Protein AF-A0A836BGG0-F1 (afdb_monomer_lite)

Radius of gyration: 16.16 Å; chains: 1; bounding box: 40×24×44 Å

Structure (mmCIF, N/CA/C/O backbone):
data_AF-A0A836BGG0-F1
#
_entry.id   AF-A0A836BGG0-F1
#
loop_
_atom_site.group_PDB
_atom_site.id
_atom_site.type_symbol
_atom_site.label_atom_id
_atom_site.label_alt_id
_atom_site.label_comp_id
_atom_site.label_asym_id
_atom_site.label_entity_id
_atom_site.label_seq_id
_atom_site.pdbx_PDB_ins_code
_atom_site.Cartn_x
_atom_site.Cartn_y
_atom_site.Cartn_z
_atom_site.occupancy
_atom_site.B_iso_or_equiv
_atom_site.auth_seq_id
_atom_site.auth_comp_id
_atom_site.auth_asym_id
_atom_site.auth_atom_id
_atom_site.pdbx_PDB_model_num
ATOM 1 N N . MET A 1 1 ? 25.028 -1.391 -15.980 1.00 73.25 1 MET A N 1
ATOM 2 C CA . MET A 1 1 ? 23.722 -1.865 -15.480 1.00 73.25 1 MET A CA 1
ATOM 3 C C . MET A 1 1 ? 22.884 -2.137 -16.708 1.00 73.25 1 MET A C 1
ATOM 5 O O . MET A 1 1 ? 22.652 -1.200 -17.464 1.00 73.25 1 MET A O 1
ATOM 9 N N . ASP A 1 2 ? 22.519 -3.397 -16.926 1.00 92.38 2 ASP A N 1
ATOM 10 C CA . ASP A 1 2 ? 21.890 -3.845 -18.179 1.00 92.38 2 ASP A CA 1
ATOM 11 C C . ASP A 1 2 ? 20.360 -3.795 -18.102 1.00 92.38 2 ASP A C 1
ATOM 13 O O . ASP A 1 2 ? 19.682 -3.551 -19.096 1.00 92.38 2 ASP A O 1
ATOM 17 N N . PHE A 1 3 ? 19.815 -3.945 -16.894 1.00 96.75 3 PHE A N 1
ATOM 18 C CA . PHE A 1 3 ? 18.399 -3.777 -16.598 1.00 96.75 3 PHE A CA 1
ATOM 19 C C . PHE A 1 3 ? 18.188 -3.314 -15.151 1.00 96.75 3 PHE A C 1
ATOM 21 O O . PHE A 1 3 ? 19.074 -3.437 -14.301 1.00 96.75 3 PHE A O 1
ATOM 28 N N . ALA A 1 4 ? 16.988 -2.814 -14.867 1.00 97.25 4 ALA A N 1
ATOM 29 C CA . ALA A 1 4 ? 16.504 -2.479 -13.535 1.00 97.25 4 ALA A CA 1
ATOM 30 C C . ALA A 1 4 ? 15.174 -3.191 -13.254 1.00 97.25 4 ALA A C 1
ATOM 32 O O . ALA A 1 4 ? 14.375 -3.421 -14.162 1.00 97.25 4 ALA A O 1
ATOM 33 N N . VAL A 1 5 ? 14.931 -3.536 -11.986 1.00 97.69 5 VAL A N 1
ATOM 34 C CA . VAL A 1 5 ? 13.684 -4.170 -11.539 1.00 97.69 5 VAL A CA 1
ATOM 35 C C . VAL A 1 5 ? 12.919 -3.200 -10.653 1.00 97.69 5 VAL A C 1
ATOM 37 O O . VAL A 1 5 ? 13.423 -2.742 -9.630 1.00 97.69 5 VAL A O 1
ATOM 40 N N . HIS A 1 6 ? 11.676 -2.925 -11.029 1.00 97.38 6 HIS A N 1
ATOM 41 C CA . HIS A 1 6 ? 10.782 -2.028 -10.309 1.00 97.38 6 HIS A CA 1
ATOM 42 C C . HIS A 1 6 ? 9.518 -2.765 -9.877 1.00 97.38 6 HIS A C 1
ATOM 44 O O . HIS A 1 6 ? 9.067 -3.712 -10.523 1.00 97.38 6 HIS A O 1
ATOM 50 N N . SER A 1 7 ? 8.875 -2.281 -8.816 1.00 97.19 7 SER A N 1
ATOM 51 C CA . SER A 1 7 ? 7.437 -2.509 -8.681 1.00 97.19 7 SER A CA 1
ATOM 52 C C . SER A 1 7 ? 6.735 -1.724 -9.785 1.00 97.19 7 SER A C 1
ATOM 54 O O . SER A 1 7 ? 6.953 -0.524 -9.909 1.00 97.19 7 SER A O 1
ATOM 56 N N . MET A 1 8 ? 5.880 -2.375 -10.577 1.00 98.00 8 MET A N 1
ATOM 57 C CA . MET A 1 8 ? 5.274 -1.747 -11.763 1.00 98.00 8 MET A CA 1
ATOM 58 C C . MET A 1 8 ? 4.497 -0.466 -11.426 1.00 98.00 8 MET A C 1
ATOM 60 O O . MET A 1 8 ? 4.514 0.491 -12.185 1.00 98.00 8 MET A O 1
ATOM 64 N N . LYS A 1 9 ? 3.848 -0.420 -10.258 1.00 95.56 9 LYS A N 1
ATOM 65 C CA . LYS A 1 9 ? 3.121 0.769 -9.779 1.00 95.56 9 LYS A CA 1
ATOM 66 C C . LYS A 1 9 ? 4.000 2.018 -9.582 1.00 95.56 9 LYS A C 1
ATOM 68 O O . LYS A 1 9 ? 3.454 3.106 -9.458 1.00 95.56 9 LYS A O 1
ATOM 73 N N . ASP A 1 10 ? 5.316 1.836 -9.482 1.00 95.31 10 ASP A N 1
ATOM 74 C CA . ASP A 1 10 ? 6.296 2.898 -9.251 1.00 95.31 10 ASP A CA 1
ATOM 75 C C . ASP A 1 10 ? 7.039 3.263 -10.555 1.00 95.31 10 ASP A C 1
ATOM 77 O O . ASP A 1 10 ? 7.892 4.148 -10.557 1.00 95.31 10 ASP A O 1
ATOM 81 N N . VAL A 1 11 ? 6.719 2.592 -11.669 1.00 96.06 11 VAL A N 1
ATOM 82 C CA . VAL A 1 11 ? 7.236 2.922 -13.002 1.00 96.06 11 VAL A CA 1
ATOM 83 C C . VAL A 1 11 ? 6.432 4.097 -13.568 1.00 96.06 11 VAL A C 1
ATOM 85 O O . VAL A 1 11 ? 5.199 4.067 -13.521 1.00 96.06 11 VAL A O 1
ATOM 88 N N . PRO A 1 12 ? 7.089 5.140 -14.105 1.00 94.75 12 PRO A N 1
ATOM 89 C CA . PRO A 1 12 ? 6.389 6.258 -14.724 1.00 94.75 12 PRO A CA 1
ATOM 90 C C . PRO A 1 12 ? 5.609 5.799 -15.961 1.00 94.75 12 PRO A C 1
ATOM 92 O O . PRO A 1 12 ? 6.023 4.890 -16.676 1.00 94.75 12 PRO A O 1
ATOM 95 N N . SER A 1 13 ? 4.498 6.474 -16.260 1.00 93.56 13 SER A N 1
ATOM 96 C CA . SER A 1 13 ? 3.675 6.170 -17.441 1.00 93.56 13 SER A CA 1
ATOM 97 C C . SER A 1 13 ? 4.405 6.383 -18.771 1.00 93.56 13 SER A C 1
ATOM 99 O O . SER A 1 13 ? 4.002 5.819 -19.785 1.00 93.56 13 SER A O 1
ATOM 101 N N . ARG A 1 14 ? 5.471 7.192 -18.770 1.00 95.56 14 ARG A N 1
ATOM 102 C CA . ARG A 1 14 ? 6.354 7.419 -19.913 1.00 95.56 14 ARG A CA 1
ATOM 103 C C . ARG A 1 14 ? 7.783 7.076 -19.516 1.00 95.56 14 ARG A C 1
ATOM 105 O O . ARG A 1 14 ? 8.325 7.672 -18.586 1.00 95.56 14 ARG A O 1
ATOM 112 N N . LEU A 1 15 ? 8.373 6.124 -20.227 1.00 95.75 15 LEU A N 1
ATOM 113 C CA . LEU A 1 15 ? 9.797 5.825 -20.127 1.00 95.75 15 LEU A CA 1
ATOM 114 C C . LEU A 1 15 ? 10.596 6.806 -20.994 1.00 95.75 15 LEU A C 1
ATOM 116 O O . LEU A 1 15 ? 10.055 7.410 -21.923 1.00 95.75 15 LEU A O 1
ATOM 120 N N . ALA A 1 16 ? 11.879 6.973 -20.669 1.00 96.25 16 ALA A N 1
ATOM 121 C CA . ALA A 1 16 ? 12.807 7.667 -21.555 1.00 96.25 16 ALA A CA 1
ATOM 122 C C . ALA A 1 16 ? 12.884 6.932 -22.902 1.00 96.25 16 ALA A C 1
ATOM 124 O O . ALA A 1 16 ? 12.724 5.715 -22.946 1.00 96.25 16 ALA A O 1
ATOM 125 N N . GLU A 1 17 ? 13.140 7.658 -23.989 1.00 96.12 17 GLU A N 1
ATOM 126 C CA . GLU A 1 17 ? 13.084 7.106 -25.353 1.00 96.12 17 GLU A CA 1
ATOM 127 C C . GLU A 1 17 ? 14.052 5.936 -25.581 1.00 96.12 17 GLU A C 1
ATOM 129 O O . GLU A 1 17 ? 13.789 5.064 -26.400 1.00 96.12 17 GLU A O 1
ATOM 134 N N . ASN A 1 18 ? 15.148 5.889 -24.824 1.00 95.88 18 ASN A N 1
ATOM 135 C CA . ASN A 1 18 ? 16.161 4.840 -24.884 1.00 95.88 18 ASN A CA 1
ATOM 136 C C . ASN A 1 18 ? 15.920 3.686 -23.890 1.00 95.88 18 ASN A C 1
ATOM 138 O O . ASN A 1 18 ? 16.860 2.950 -23.590 1.00 95.88 18 ASN A O 1
ATOM 142 N N . LEU A 1 19 ? 14.725 3.588 -23.300 1.00 97.25 19 LEU A N 1
ATOM 143 C CA . LEU A 1 19 ? 14.357 2.545 -22.347 1.00 97.25 19 LEU A CA 1
ATOM 144 C C . LEU A 1 19 ? 13.058 1.858 -22.761 1.00 97.25 19 LEU A C 1
ATOM 146 O O . LEU A 1 19 ? 12.085 2.503 -23.148 1.00 97.25 19 LEU A O 1
ATOM 150 N N . ILE A 1 20 ? 13.013 0.544 -22.568 1.00 96.94 20 ILE A N 1
ATOM 151 C CA . ILE A 1 20 ? 11.832 -0.277 -22.819 1.00 96.94 20 ILE A CA 1
ATOM 152 C C . ILE A 1 20 ? 11.389 -1.008 -21.555 1.00 96.94 20 ILE A C 1
ATOM 154 O O . ILE A 1 20 ? 12.195 -1.372 -20.696 1.00 96.94 20 ILE A O 1
ATOM 158 N N . LEU A 1 21 ? 10.088 -1.284 -21.469 1.00 97.31 21 LEU A N 1
ATOM 159 C CA . LEU A 1 21 ? 9.561 -2.281 -20.545 1.00 97.31 21 LEU A CA 1
ATOM 160 C C . LEU A 1 21 ? 9.823 -3.669 -21.141 1.00 97.31 21 LEU A C 1
ATOM 162 O O . LEU A 1 21 ? 8.988 -4.218 -21.855 1.00 97.31 21 LEU A O 1
ATOM 166 N N . ALA A 1 22 ? 11.008 -4.210 -20.875 1.00 97.94 22 ALA A N 1
ATOM 167 C CA . ALA A 1 22 ? 11.489 -5.447 -21.480 1.00 97.94 22 ALA A CA 1
ATOM 168 C C . ALA A 1 22 ? 10.695 -6.682 -21.030 1.00 97.94 22 ALA A C 1
ATOM 170 O O . ALA A 1 22 ? 10.515 -7.621 -21.801 1.00 97.94 22 ALA A O 1
ATOM 171 N N . CYS A 1 23 ? 10.226 -6.709 -19.779 1.00 97.94 23 CYS A N 1
ATOM 172 C CA . CYS A 1 23 ? 9.464 -7.843 -19.263 1.00 97.94 23 CYS A CA 1
ATOM 173 C C . CYS A 1 23 ? 8.534 -7.455 -18.108 1.00 97.94 23 CYS A C 1
ATOM 175 O O . CYS A 1 23 ? 8.884 -6.667 -17.223 1.00 97.94 23 CYS A O 1
ATOM 177 N N . VAL A 1 24 ? 7.353 -8.078 -18.102 1.00 98.38 24 VAL A N 1
ATOM 178 C CA . VAL A 1 24 ? 6.415 -8.099 -16.976 1.00 98.38 24 VAL A CA 1
ATOM 179 C C . VAL A 1 24 ? 6.226 -9.560 -16.563 1.00 98.38 24 VAL A C 1
ATOM 181 O O . VAL A 1 24 ? 5.503 -10.290 -17.243 1.00 98.38 24 VAL A O 1
ATOM 184 N N . PRO A 1 25 ? 6.877 -10.029 -15.484 1.00 97.50 25 PRO A N 1
ATOM 185 C CA . PRO A 1 25 ? 6.727 -11.407 -15.035 1.00 97.50 25 PRO A CA 1
ATOM 186 C C . PRO A 1 25 ? 5.318 -11.664 -14.484 1.00 97.50 25 PRO A C 1
ATOM 188 O O . PRO A 1 25 ? 4.517 -10.740 -14.303 1.00 97.50 25 PRO A O 1
ATOM 191 N N . LYS A 1 26 ? 5.024 -12.936 -14.172 1.00 97.94 26 LYS A N 1
ATOM 192 C CA . LYS A 1 26 ? 3.741 -13.346 -13.582 1.00 97.94 26 LYS A CA 1
ATOM 193 C C . LYS A 1 26 ? 3.387 -12.443 -12.398 1.00 97.94 26 LYS A C 1
ATOM 195 O O . LYS A 1 26 ? 4.162 -12.274 -11.455 1.00 97.94 26 LYS A O 1
ATOM 200 N N . ARG A 1 27 ? 2.200 -11.845 -12.480 1.00 98.19 27 ARG A N 1
ATOM 201 C CA . ARG A 1 27 ? 1.698 -10.895 -11.492 1.00 98.19 27 ARG A CA 1
ATOM 202 C C . ARG A 1 27 ? 1.363 -11.619 -10.190 1.00 98.19 27 ARG A C 1
ATOM 204 O O . ARG A 1 27 ? 0.704 -12.653 -10.223 1.00 98.19 27 ARG A O 1
ATOM 211 N N . GLU A 1 28 ? 1.774 -11.040 -9.065 1.00 97.69 28 GLU A N 1
ATOM 212 C CA . GLU A 1 28 ? 1.291 -11.469 -7.749 1.00 97.69 28 GLU A CA 1
ATOM 213 C C . GLU A 1 28 ? -0.092 -10.855 -7.456 1.00 97.69 28 GLU A C 1
ATOM 215 O O . GLU A 1 28 ? -0.574 -9.994 -8.195 1.00 97.69 28 GLU A O 1
ATOM 220 N N . SER A 1 29 ? -0.717 -11.225 -6.342 1.00 97.38 29 SER A N 1
ATOM 221 C CA . SER A 1 29 ? -1.962 -10.657 -5.851 1.00 97.38 29 SER A CA 1
ATOM 222 C C . SER A 1 29 ? -1.967 -9.123 -5.933 1.00 97.38 29 SER A C 1
ATOM 224 O O . SER A 1 29 ? -1.169 -8.451 -5.262 1.00 97.38 29 SER A O 1
ATOM 226 N N . PRO A 1 30 ? -2.904 -8.531 -6.693 1.00 97.50 30 PRO A N 1
ATOM 227 C CA . PRO A 1 30 ? -3.024 -7.088 -6.792 1.00 97.50 30 PRO A CA 1
ATOM 228 C C . PRO A 1 30 ? -3.746 -6.482 -5.584 1.00 97.50 30 PRO A C 1
ATOM 230 O O . PRO A 1 30 ? -3.731 -5.264 -5.453 1.00 97.50 30 PRO A O 1
ATOM 233 N N . ASN A 1 31 ? -4.359 -7.285 -4.706 1.00 98.00 31 ASN A N 1
ATOM 234 C CA . ASN A 1 31 ? -5.118 -6.804 -3.553 1.00 98.00 31 ASN A CA 1
ATOM 235 C C . ASN A 1 31 ? -4.292 -5.916 -2.615 1.00 98.00 31 ASN A C 1
ATOM 237 O O . ASN A 1 31 ? -3.099 -6.142 -2.374 1.00 98.00 31 ASN A O 1
ATOM 241 N N . ASP A 1 32 ? -4.969 -4.927 -2.042 1.00 98.56 32 ASP A N 1
ATOM 242 C CA . ASP A 1 32 ? -4.560 -4.360 -0.766 1.00 98.56 32 ASP A CA 1
ATOM 243 C C . ASP A 1 32 ? -5.060 -5.258 0.374 1.00 98.56 32 ASP A C 1
ATOM 245 O O . ASP A 1 32 ? -6.020 -6.015 0.219 1.00 98.56 32 ASP A O 1
ATOM 249 N N . VAL A 1 33 ? -4.398 -5.176 1.519 1.00 98.31 33 VAL A N 1
ATOM 250 C CA . VAL A 1 33 ? -4.799 -5.865 2.742 1.00 98.31 33 VAL A CA 1
ATOM 251 C C . VAL A 1 33 ? -4.876 -4.881 3.891 1.00 98.31 33 VAL A C 1
ATOM 253 O O . VAL A 1 33 ? -4.148 -3.883 3.919 1.00 98.31 33 VAL A O 1
ATOM 256 N N . PHE A 1 34 ? -5.754 -5.190 4.830 1.00 98.38 34 PHE A N 1
ATOM 257 C CA . PHE A 1 34 ? -5.967 -4.442 6.051 1.00 98.38 34 PHE A CA 1
ATOM 258 C C . PHE A 1 34 ? -5.372 -5.230 7.219 1.00 98.38 34 PHE A C 1
ATOM 260 O O . PHE A 1 34 ? -5.741 -6.382 7.449 1.00 98.38 34 PHE A O 1
ATOM 267 N N . ILE A 1 35 ? -4.415 -4.617 7.911 1.00 97.94 35 ILE A N 1
ATOM 268 C CA . ILE A 1 35 ? -3.695 -5.201 9.047 1.00 97.94 35 ILE A CA 1
ATOM 269 C C . ILE A 1 35 ? -4.054 -4.376 10.274 1.00 97.94 35 ILE A C 1
ATOM 271 O O . ILE A 1 35 ? -3.915 -3.155 10.236 1.00 97.94 35 ILE A O 1
ATOM 275 N N . SER A 1 36 ? -4.498 -5.024 11.343 1.00 95.94 36 SER A N 1
ATOM 276 C CA . SER A 1 36 ? -4.897 -4.376 12.594 1.00 95.94 36 SER A CA 1
ATOM 277 C C . SER A 1 36 ? -4.430 -5.193 13.797 1.00 95.94 36 SER A C 1
ATOM 279 O O . SER A 1 36 ? -4.169 -6.389 13.668 1.00 95.94 36 SER A O 1
ATOM 281 N N . THR A 1 37 ? -4.344 -4.556 14.965 1.00 82.12 37 THR A N 1
ATOM 282 C CA . THR A 1 37 ? -3.873 -5.192 16.212 1.00 82.12 37 THR A CA 1
ATOM 283 C C . THR A 1 37 ? -4.804 -6.286 16.736 1.00 82.12 37 THR A C 1
ATOM 285 O O . THR A 1 37 ? -4.360 -7.191 17.431 1.00 82.12 37 THR A O 1
ATOM 288 N N . GLN A 1 38 ? -6.096 -6.223 16.400 1.00 84.50 38 GLN A N 1
ATOM 289 C CA . GLN A 1 38 ? -7.138 -7.118 16.922 1.00 84.50 38 GLN A CA 1
ATOM 290 C C . GLN A 1 38 ? -7.825 -7.94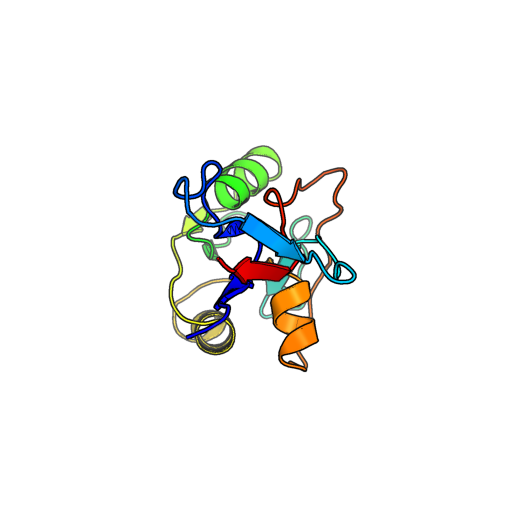1 15.822 1.00 84.50 38 GLN A C 1
ATOM 292 O O . GLN A 1 38 ? -8.995 -8.296 15.956 1.00 84.50 38 GLN A O 1
ATOM 297 N N . GLU A 1 39 ? -7.139 -8.187 14.698 1.00 89.25 39 GLU A N 1
ATOM 298 C CA . GLU A 1 39 ? -7.676 -8.951 13.553 1.00 89.25 39 GLU A CA 1
ATOM 299 C C . GLU A 1 39 ? -9.015 -8.396 13.016 1.00 89.25 39 GLU A C 1
ATOM 301 O O . GLU A 1 39 ? -9.819 -9.090 12.391 1.00 89.25 39 GLU A O 1
ATOM 306 N N . LYS A 1 40 ? -9.244 -7.099 13.237 1.00 95.38 40 LYS A N 1
ATOM 307 C CA . LYS A 1 40 ? -10.366 -6.330 12.705 1.00 95.38 40 LYS A CA 1
ATOM 308 C C . LYS A 1 40 ? -10.227 -6.163 11.196 1.00 95.38 40 LYS A C 1
ATOM 310 O O . LYS A 1 40 ? -9.128 -6.135 10.633 1.00 95.38 40 LYS A O 1
ATOM 315 N N . THR A 1 41 ? -11.372 -5.994 10.561 1.00 97.50 41 THR A N 1
ATOM 316 C CA . THR A 1 41 ? -11.552 -5.682 9.146 1.00 97.50 41 THR A CA 1
ATOM 317 C C . THR A 1 41 ? -11.886 -4.202 8.984 1.00 97.50 41 THR A C 1
ATOM 319 O O . THR A 1 41 ? -12.186 -3.505 9.957 1.00 97.50 41 THR A O 1
ATOM 322 N N . LEU A 1 42 ? -11.872 -3.706 7.747 1.00 97.50 42 LEU A N 1
ATOM 323 C CA . LEU A 1 42 ? -12.303 -2.336 7.464 1.00 97.50 42 LEU A CA 1
ATOM 324 C C . LEU A 1 42 ? -13.780 -2.114 7.851 1.00 97.50 42 LEU A C 1
ATOM 326 O O . LEU A 1 42 ? -14.185 -1.007 8.205 1.00 97.50 42 LEU A O 1
ATOM 330 N N . GLU A 1 43 ? -14.588 -3.168 7.796 1.00 96.62 43 GLU A N 1
ATOM 331 C CA . GLU A 1 43 ? -16.019 -3.151 8.069 1.00 96.62 43 GLU A CA 1
ATOM 332 C C . GLU A 1 43 ? -16.327 -3.102 9.569 1.00 96.62 43 GLU A C 1
ATOM 334 O O . GLU A 1 43 ? -17.274 -2.426 9.960 1.00 96.62 43 GLU A O 1
ATOM 339 N N . ASN A 1 44 ? -15.537 -3.781 10.408 1.00 96.81 44 ASN A N 1
ATOM 340 C CA . ASN A 1 44 ? -15.859 -3.975 11.828 1.00 96.81 44 ASN A CA 1
ATOM 341 C C . ASN A 1 44 ? -14.963 -3.208 12.815 1.00 96.81 44 ASN A C 1
ATOM 343 O O . ASN A 1 44 ? -15.189 -3.299 14.023 1.00 96.81 44 ASN A O 1
ATOM 347 N N . ILE A 1 45 ? -13.958 -2.474 12.329 1.00 97.50 45 ILE A N 1
ATOM 348 C CA . ILE A 1 45 ? -13.131 -1.620 13.185 1.00 97.50 45 ILE A CA 1
ATOM 349 C C . ILE A 1 45 ? -13.951 -0.457 13.762 1.00 97.50 45 ILE A C 1
ATOM 351 O O . ILE A 1 45 ? -14.883 0.047 13.118 1.00 97.50 45 ILE A O 1
ATOM 355 N N . GLU A 1 46 ? -13.600 -0.046 14.978 1.00 97.00 46 GLU A N 1
ATOM 356 C CA . GLU A 1 46 ? -14.315 0.944 15.777 1.00 97.00 46 GLU A CA 1
ATOM 357 C C . GLU A 1 46 ? -14.416 2.303 15.065 1.00 97.00 46 GLU A C 1
ATOM 359 O O . GLU A 1 46 ? -13.526 2.718 14.319 1.00 97.00 46 GLU A O 1
ATOM 364 N N . SER A 1 47 ? -15.512 3.022 15.315 1.00 97.81 47 SER A N 1
ATOM 365 C CA . SER A 1 47 ? -15.668 4.399 14.837 1.00 97.81 47 SER A CA 1
ATOM 366 C C . SER A 1 47 ? -14.564 5.297 15.401 1.00 97.81 47 SER A C 1
ATOM 368 O O . SER A 1 47 ? -14.142 5.136 16.546 1.00 97.81 47 SER A O 1
ATOM 370 N N . GLY A 1 48 ? -14.064 6.228 14.589 1.00 97.81 48 GLY A N 1
ATOM 371 C CA . GLY A 1 48 ? -12.949 7.099 14.961 1.00 97.81 48 GLY A CA 1
ATOM 372 C C . GLY A 1 48 ? -11.567 6.432 14.944 1.00 97.81 48 GLY A C 1
ATOM 373 O O . GLY A 1 48 ? -10.577 7.125 15.182 1.00 97.81 48 GLY A O 1
ATOM 374 N N . ALA A 1 49 ? -11.461 5.135 14.625 1.00 97.81 49 ALA A N 1
ATOM 375 C CA . ALA A 1 49 ? -10.175 4.445 14.566 1.00 97.81 49 ALA A CA 1
ATOM 376 C C . ALA A 1 49 ? -9.220 5.062 13.525 1.00 97.81 49 ALA A C 1
ATOM 378 O O . ALA A 1 49 ? -9.630 5.544 12.464 1.00 97.81 49 ALA A O 1
ATOM 379 N N . VAL A 1 50 ? -7.924 5.036 13.840 1.00 98.00 50 VAL A N 1
ATOM 380 C CA . VAL A 1 50 ? -6.841 5.647 13.067 1.00 98.00 50 VAL A CA 1
ATOM 381 C C . VAL A 1 50 ? -6.225 4.629 12.108 1.00 98.00 50 VAL A C 1
ATOM 383 O O . VAL A 1 50 ? -5.581 3.667 12.526 1.00 98.00 50 VAL A O 1
ATOM 386 N N . ILE A 1 51 ? -6.376 4.870 10.807 1.00 98.44 51 ILE A N 1
ATOM 387 C CA . ILE A 1 51 ? -5.875 4.017 9.729 1.00 98.44 51 ILE A CA 1
ATOM 388 C C . ILE A 1 51 ? -4.643 4.650 9.077 1.00 98.44 51 ILE A C 1
ATOM 390 O O . ILE A 1 51 ? -4.698 5.763 8.546 1.00 98.44 51 ILE A O 1
ATOM 394 N N . GLY A 1 52 ? -3.524 3.932 9.081 1.00 98.38 52 GLY A N 1
ATOM 395 C CA . GLY A 1 52 ? -2.257 4.381 8.518 1.00 98.38 52 GLY A CA 1
ATOM 396 C C . GLY A 1 52 ? -2.141 4.106 7.021 1.00 98.38 52 GLY A C 1
ATOM 397 O O . GLY A 1 52 ? -2.023 2.961 6.576 1.00 98.38 52 GLY A O 1
ATOM 398 N N . THR A 1 53 ? -2.108 5.168 6.215 1.00 98.31 53 THR A N 1
ATOM 399 C CA . THR A 1 53 ? -1.716 5.106 4.801 1.00 98.31 53 THR A CA 1
ATOM 400 C C . THR A 1 53 ? -1.284 6.479 4.288 1.00 98.31 53 THR A C 1
ATOM 402 O O . THR A 1 53 ? -2.001 7.461 4.423 1.00 98.31 53 THR A O 1
ATOM 405 N N . SER A 1 54 ? -0.128 6.546 3.620 1.00 97.25 54 SER A N 1
ATOM 406 C CA . SER A 1 54 ? 0.287 7.745 2.863 1.00 97.25 54 SER A CA 1
ATOM 407 C C . SER A 1 54 ? -0.247 7.767 1.420 1.00 97.25 54 SER A C 1
ATOM 409 O O . SER A 1 54 ? 0.023 8.700 0.672 1.00 97.25 54 SER A O 1
ATOM 411 N N . SER A 1 55 ? -0.967 6.728 0.983 1.00 97.75 55 SER A N 1
ATOM 412 C CA . SER A 1 55 ? -1.559 6.674 -0.358 1.00 97.75 55 SER A CA 1
ATOM 413 C C . SER A 1 55 ? -2.907 7.390 -0.379 1.00 97.75 55 SER A C 1
ATOM 415 O O . SER A 1 55 ? -3.850 6.925 0.265 1.00 97.75 55 SER A O 1
ATOM 417 N N . LEU A 1 56 ? -3.022 8.450 -1.187 1.00 97.75 56 LEU A N 1
ATOM 418 C CA . LEU A 1 56 ? -4.287 9.157 -1.412 1.00 97.75 56 LEU A CA 1
ATOM 419 C C . LEU A 1 56 ? -5.374 8.221 -1.964 1.00 97.75 56 LEU A C 1
ATOM 421 O O . LEU A 1 56 ? -6.499 8.235 -1.475 1.00 97.75 56 LEU A O 1
ATOM 425 N N . ARG A 1 57 ? -5.018 7.333 -2.907 1.00 98.19 57 ARG A N 1
ATOM 426 C CA . ARG A 1 57 ? -5.924 6.305 -3.454 1.00 98.19 57 ARG A CA 1
ATOM 427 C C . ARG A 1 57 ? -6.565 5.468 -2.347 1.00 98.19 57 ARG A C 1
ATOM 429 O O . ARG A 1 57 ? -7.765 5.212 -2.381 1.00 98.19 57 ARG A O 1
ATOM 436 N N . ARG A 1 58 ? -5.764 5.008 -1.383 1.00 98.50 58 ARG A N 1
ATOM 437 C CA . ARG A 1 58 ? -6.267 4.203 -0.262 1.00 98.50 58 ARG A CA 1
ATOM 438 C C . ARG A 1 58 ? -7.096 5.058 0.692 1.00 98.50 58 ARG A C 1
ATOM 440 O O . ARG A 1 58 ? -8.186 4.648 1.062 1.00 98.50 58 ARG A O 1
ATOM 447 N N . ALA A 1 59 ? -6.605 6.248 1.039 1.00 98.50 59 ALA A N 1
ATOM 448 C CA . ALA A 1 59 ? -7.271 7.162 1.963 1.00 98.50 59 ALA A CA 1
ATOM 449 C C . ALA A 1 59 ? -8.689 7.533 1.501 1.00 98.50 59 ALA A C 1
ATOM 451 O O . ALA A 1 59 ? -9.633 7.425 2.278 1.00 98.50 59 ALA A 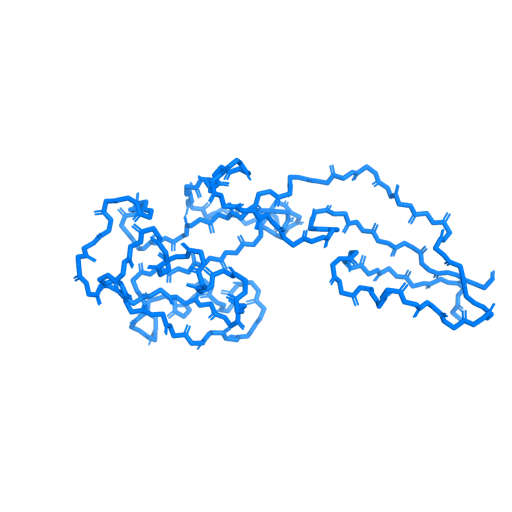O 1
ATOM 452 N N . VAL A 1 60 ? -8.848 7.898 0.224 1.00 98.31 60 VAL A N 1
ATOM 453 C CA . VAL A 1 60 ? -10.150 8.263 -0.356 1.00 98.31 60 VAL A CA 1
ATOM 454 C C . VAL A 1 60 ? -11.113 7.077 -0.352 1.00 98.31 60 VAL A C 1
ATOM 456 O O . VAL A 1 60 ? -12.275 7.242 0.003 1.00 98.31 60 VAL A O 1
ATOM 459 N N . GLN A 1 61 ? -10.648 5.872 -0.694 1.00 98.56 61 GLN A N 1
ATOM 460 C CA . GLN A 1 61 ? -11.506 4.681 -0.700 1.00 98.56 61 GLN A CA 1
ATOM 461 C C . GLN A 1 61 ? -11.941 4.263 0.710 1.00 98.56 61 GLN A C 1
ATOM 463 O O . GLN A 1 61 ? -13.114 3.955 0.910 1.00 98.56 61 GLN A O 1
ATOM 468 N N . ILE A 1 62 ? -11.035 4.336 1.695 1.00 98.56 62 ILE A N 1
ATOM 469 C CA . ILE A 1 62 ? -11.369 4.134 3.114 1.00 98.56 62 ILE A CA 1
ATOM 470 C C . ILE A 1 62 ? -12.441 5.139 3.533 1.00 98.56 62 ILE A C 1
ATOM 472 O O . ILE A 1 62 ? -13.497 4.735 4.003 1.00 98.56 62 ILE A O 1
ATOM 476 N N . LYS A 1 63 ? -12.212 6.437 3.302 1.00 98.38 63 LYS A N 1
ATOM 477 C CA . LYS A 1 63 ? -13.144 7.500 3.700 1.00 98.38 63 LYS A CA 1
ATOM 478 C C . LYS A 1 63 ? -14.487 7.439 2.982 1.00 98.38 63 LYS A C 1
ATOM 480 O O . LYS A 1 63 ? -15.494 7.806 3.572 1.00 98.38 63 LYS A O 1
ATOM 485 N N . ARG A 1 64 ? -14.525 6.958 1.738 1.00 97.88 64 ARG A N 1
ATOM 486 C CA . ARG A 1 64 ? -15.776 6.744 1.004 1.00 97.88 64 ARG A CA 1
ATOM 487 C C . ARG A 1 64 ? -16.609 5.618 1.620 1.00 97.88 64 ARG A C 1
ATOM 489 O O . ARG A 1 64 ? -17.825 5.751 1.681 1.00 97.88 64 ARG A O 1
ATOM 496 N N . LYS A 1 65 ? -15.972 4.522 2.050 1.00 97.25 65 LYS A N 1
ATOM 497 C CA . LYS A 1 65 ? -16.660 3.369 2.658 1.00 97.25 65 LYS A CA 1
ATOM 498 C C . LYS A 1 65 ? -16.991 3.601 4.137 1.00 97.25 65 LYS A C 1
ATOM 500 O O . LYS A 1 65 ? -18.035 3.168 4.608 1.00 97.25 65 LYS A O 1
ATOM 505 N N . ARG A 1 66 ? -16.101 4.283 4.857 1.00 98.12 66 ARG A N 1
ATOM 506 C CA . ARG A 1 66 ? -16.155 4.539 6.300 1.00 98.12 66 ARG A CA 1
ATOM 507 C C . ARG A 1 66 ? -15.736 5.989 6.613 1.00 98.12 66 ARG A C 1
ATOM 509 O O . ARG A 1 66 ? -14.580 6.241 6.973 1.00 98.12 66 ARG A O 1
ATOM 516 N N . PRO A 1 67 ? -16.644 6.971 6.434 1.00 98.38 67 PRO A N 1
ATOM 517 C CA . PRO A 1 67 ? -16.349 8.393 6.656 1.00 98.38 67 PRO A CA 1
ATOM 518 C C . PRO A 1 67 ? -15.914 8.725 8.090 1.00 98.38 67 PRO A C 1
ATOM 520 O O . PRO A 1 67 ? -15.174 9.691 8.306 1.00 98.38 67 PRO A O 1
ATOM 523 N N . ASP A 1 68 ? -16.346 7.898 9.040 1.00 98.62 68 ASP A N 1
ATOM 524 C CA . ASP A 1 68 ? -16.109 7.976 10.480 1.00 98.62 68 ASP A CA 1
ATOM 525 C C . ASP A 1 68 ? -14.669 7.632 10.906 1.00 98.62 68 ASP A C 1
ATOM 527 O O . ASP A 1 68 ? -14.239 8.030 11.984 1.00 98.62 68 ASP A O 1
ATOM 531 N N . LEU A 1 69 ? -13.890 6.943 10.066 1.00 98.56 69 LEU A N 1
ATOM 532 C CA . LEU A 1 69 ? -12.511 6.552 10.389 1.00 98.56 69 LEU A CA 1
ATOM 533 C C . LEU A 1 69 ? -11.517 7.680 10.146 1.00 98.56 69 LEU A C 1
ATOM 535 O O . LEU A 1 69 ? -11.611 8.385 9.147 1.00 98.56 69 LEU A O 1
ATOM 539 N N . VAL A 1 70 ? -10.497 7.829 10.982 1.00 98.44 70 VAL A N 1
ATOM 540 C CA . VAL A 1 70 ? -9.437 8.827 10.784 1.00 98.44 70 VAL A CA 1
ATOM 541 C C . VAL A 1 70 ? -8.326 8.220 9.930 1.00 98.44 70 VAL A C 1
ATOM 543 O O . VAL A 1 70 ? -7.821 7.154 10.247 1.00 98.44 70 VAL A O 1
ATOM 546 N N . VAL A 1 71 ? -7.891 8.890 8.859 1.00 98.50 71 VAL A N 1
ATOM 547 C CA . VAL A 1 71 ? -6.758 8.418 8.042 1.00 98.50 71 VAL A CA 1
ATOM 548 C C . VAL A 1 71 ? -5.543 9.302 8.298 1.00 98.50 71 VAL A C 1
ATOM 550 O O . VAL A 1 71 ? -5.630 10.518 8.137 1.00 98.50 71 VAL A O 1
ATOM 553 N N . LYS A 1 72 ? -4.411 8.699 8.679 1.00 98.25 72 LYS A N 1
ATOM 554 C CA . LYS A 1 72 ? -3.145 9.403 8.942 1.00 98.25 72 LYS A CA 1
ATOM 555 C C . LYS A 1 72 ? -2.005 8.866 8.063 1.00 98.25 72 LYS A C 1
ATOM 557 O O . LYS A 1 72 ? -1.985 7.676 7.730 1.00 98.25 72 LYS A O 1
ATOM 562 N N . PRO A 1 73 ? -1.048 9.721 7.662 1.00 97.69 73 PRO A N 1
ATOM 563 C CA . PRO A 1 73 ? 0.074 9.300 6.836 1.00 97.69 73 PRO A CA 1
ATOM 564 C C . PRO A 1 73 ? 1.054 8.436 7.632 1.00 97.69 73 PRO A C 1
ATOM 566 O O . PRO A 1 73 ? 1.545 8.852 8.671 1.00 97.69 73 PRO A O 1
ATOM 569 N N . ILE A 1 74 ? 1.416 7.277 7.082 1.00 97.50 74 ILE A N 1
ATOM 570 C CA . ILE A 1 74 ? 2.461 6.398 7.622 1.00 97.50 74 ILE A CA 1
ATOM 571 C C . ILE A 1 74 ? 3.541 6.144 6.563 1.00 97.50 74 ILE A C 1
ATOM 573 O O . ILE A 1 74 ? 3.237 5.918 5.382 1.00 97.50 74 ILE A O 1
ATOM 577 N N . ARG A 1 75 ? 4.814 6.206 6.964 1.00 95.38 75 ARG A N 1
ATOM 578 C CA . ARG A 1 75 ? 5.990 6.020 6.096 1.00 95.38 75 ARG A CA 1
ATOM 579 C C . ARG A 1 75 ? 6.941 4.975 6.685 1.00 95.38 75 ARG A C 1
ATOM 581 O O . ARG A 1 75 ? 6.776 4.558 7.824 1.00 95.38 75 ARG A O 1
ATOM 588 N N . GLY A 1 76 ? 7.910 4.547 5.878 1.00 95.31 76 GLY A N 1
ATOM 589 C CA . GLY A 1 76 ? 8.833 3.449 6.188 1.00 95.31 76 GLY A CA 1
ATOM 590 C C . GLY A 1 76 ? 8.698 2.285 5.206 1.00 95.31 76 GLY A C 1
ATOM 591 O O . GLY A 1 76 ? 7.859 2.337 4.297 1.00 95.31 76 GLY A O 1
ATOM 592 N N . ASN A 1 77 ? 9.519 1.25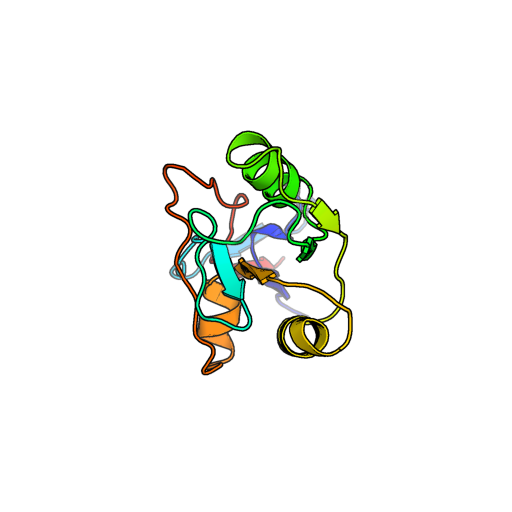2 5.372 1.00 95.81 77 ASN A N 1
ATOM 593 C CA . ASN A 1 77 ? 9.350 -0.030 4.683 1.00 95.81 77 ASN A CA 1
ATOM 594 C C . ASN A 1 77 ? 8.151 -0.813 5.273 1.00 95.81 77 ASN A C 1
ATOM 596 O O . ASN A 1 77 ? 7.451 -0.318 6.154 1.00 95.81 77 ASN A O 1
ATOM 600 N N . ILE A 1 78 ? 7.862 -2.010 4.761 1.00 95.62 78 ILE A N 1
ATOM 601 C CA . ILE A 1 78 ? 6.693 -2.791 5.202 1.00 95.62 78 ILE A CA 1
ATOM 602 C C . ILE A 1 78 ? 6.786 -3.151 6.689 1.00 95.62 78 ILE A C 1
ATOM 604 O O . ILE A 1 78 ? 5.846 -2.891 7.433 1.00 95.62 78 ILE A O 1
ATOM 608 N N . GLU A 1 79 ? 7.925 -3.678 7.128 1.00 95.06 79 GLU A N 1
ATOM 609 C CA . GLU A 1 79 ? 8.124 -4.145 8.503 1.00 95.06 79 GLU A CA 1
ATOM 610 C C . GLU A 1 79 ? 8.026 -3.002 9.516 1.00 95.06 79 GLU A C 1
ATOM 612 O O . GLU A 1 79 ? 7.311 -3.112 10.507 1.00 95.06 79 GLU A O 1
ATOM 617 N N . THR A 1 80 ? 8.677 -1.864 9.243 1.00 95.38 80 THR A N 1
ATOM 618 C CA . THR A 1 80 ? 8.593 -0.678 10.116 1.00 95.38 80 THR A CA 1
ATOM 619 C C . THR A 1 80 ? 7.172 -0.140 10.205 1.00 95.38 80 THR A C 1
ATOM 621 O O . THR A 1 80 ? 6.753 0.282 11.274 1.00 95.38 80 THR A O 1
ATOM 624 N N . ARG A 1 81 ? 6.390 -0.188 9.119 1.00 96.94 81 ARG A N 1
ATOM 625 C CA . ARG A 1 81 ? 4.975 0.212 9.166 1.00 96.94 81 ARG A CA 1
ATOM 626 C C . ARG A 1 81 ? 4.125 -0.726 10.011 1.00 96.94 81 ARG A C 1
ATOM 628 O O . ARG A 1 81 ? 3.217 -0.235 10.665 1.00 96.94 81 ARG A O 1
ATOM 635 N N . ILE A 1 82 ? 4.399 -2.030 9.983 1.00 95.50 82 ILE A N 1
ATOM 636 C CA . ILE A 1 82 ? 3.699 -3.008 10.826 1.00 95.50 82 ILE A CA 1
ATOM 637 C C . ILE A 1 82 ? 4.019 -2.746 12.304 1.00 95.50 82 ILE A C 1
ATOM 639 O O . ILE A 1 82 ? 3.099 -2.655 13.103 1.00 95.50 82 ILE A O 1
ATOM 643 N N . LYS A 1 83 ? 5.291 -2.513 12.656 1.00 94.56 83 LYS A N 1
ATOM 644 C CA . LYS A 1 83 ? 5.696 -2.174 14.038 1.00 94.56 83 LYS A CA 1
ATOM 645 C C . LYS A 1 83 ? 5.050 -0.885 14.554 1.00 94.56 83 LYS A C 1
ATOM 647 O O . LYS A 1 83 ? 4.559 -0.832 15.674 1.00 94.56 83 LYS A O 1
ATOM 652 N N . LYS A 1 84 ? 4.961 0.132 13.693 1.00 95.69 84 LYS A N 1
ATOM 653 C CA . LYS A 1 84 ? 4.316 1.417 14.003 1.00 95.69 84 LYS A CA 1
ATOM 654 C C . LYS A 1 84 ? 2.838 1.305 14.376 1.00 95.69 84 LYS A C 1
ATOM 656 O O . LYS A 1 84 ? 2.308 2.272 14.911 1.00 95.69 84 LYS A O 1
ATOM 661 N N . ILE A 1 85 ? 2.165 0.184 14.094 1.00 94.00 85 ILE A N 1
ATOM 662 C CA . ILE A 1 85 ? 0.788 -0.017 14.554 1.00 94.00 85 ILE A CA 1
ATOM 663 C C . ILE A 1 85 ? 0.742 0.091 16.083 1.00 94.00 85 ILE A C 1
ATOM 665 O O . ILE A 1 85 ? -0.011 0.905 16.613 1.00 94.00 85 ILE A O 1
ATOM 669 N N . ASP A 1 86 ? 1.623 -0.644 16.759 1.00 89.44 86 ASP A N 1
ATOM 670 C CA . ASP A 1 86 ? 1.697 -0.676 18.219 1.00 89.44 86 ASP A CA 1
ATOM 671 C C . ASP A 1 86 ? 2.443 0.544 18.794 1.00 89.44 86 ASP A C 1
ATOM 673 O O . ASP A 1 86 ? 2.128 1.005 19.888 1.00 89.44 86 ASP A O 1
ATOM 677 N N . GLU A 1 87 ? 3.407 1.105 18.053 1.00 92.31 87 GLU A N 1
ATOM 678 C CA . GLU A 1 87 ? 4.270 2.196 18.543 1.00 92.31 87 GLU A CA 1
ATOM 679 C C . GLU A 1 87 ? 3.686 3.612 18.343 1.00 92.31 87 GLU A C 1
ATOM 681 O O . GLU A 1 87 ? 3.995 4.518 19.115 1.00 92.31 87 GLU A O 1
ATOM 686 N N . GLU A 1 88 ? 2.866 3.846 17.308 1.00 90.19 88 GLU A N 1
ATOM 687 C CA . GLU A 1 88 ? 2.464 5.199 16.866 1.00 90.19 88 GLU A CA 1
ATOM 688 C C . GLU A 1 88 ? 0.940 5.446 16.883 1.00 90.19 88 GLU A C 1
ATOM 690 O O . GLU A 1 88 ? 0.434 6.313 16.164 1.00 90.19 88 GLU A O 1
ATOM 695 N N . ASN A 1 89 ? 0.193 4.733 17.735 1.00 90.00 89 ASN A N 1
ATOM 696 C CA . ASN A 1 89 ? -1.260 4.892 17.917 1.00 90.00 89 ASN A CA 1
ATOM 697 C C . ASN A 1 89 ? -2.078 4.736 16.615 1.00 90.00 89 ASN A C 1
ATOM 699 O O . ASN A 1 89 ? -3.052 5.465 16.390 1.00 90.00 89 ASN A O 1
ATOM 703 N N . TYR A 1 90 ? -1.694 3.802 15.740 1.00 97.19 90 TYR A N 1
ATOM 704 C CA . TYR A 1 90 ? -2.557 3.377 14.638 1.00 97.19 90 TYR A CA 1
ATOM 705 C C . TYR A 1 90 ? -3.379 2.170 15.080 1.00 97.19 90 TYR A C 1
ATOM 707 O O . TYR A 1 90 ? -2.862 1.234 15.673 1.00 97.19 90 TYR A O 1
ATOM 715 N N . ASN A 1 91 ? -4.662 2.140 14.736 1.00 97.25 91 ASN A N 1
ATOM 716 C CA . ASN A 1 91 ? -5.491 0.957 14.968 1.00 97.25 91 ASN A CA 1
ATOM 717 C C . ASN A 1 91 ? -5.343 -0.065 13.830 1.00 97.25 91 ASN A C 1
ATOM 719 O O . ASN A 1 91 ? -5.544 -1.262 14.029 1.00 97.25 91 ASN A O 1
ATOM 723 N N . ALA A 1 92 ? -4.995 0.407 12.628 1.00 98.19 92 ALA A N 1
ATOM 724 C CA . ALA A 1 92 ? -4.734 -0.438 11.472 1.00 98.19 92 ALA A CA 1
ATOM 725 C C . ALA A 1 92 ? -3.875 0.269 10.417 1.00 98.19 92 ALA A C 1
ATOM 727 O O . ALA A 1 92 ? -3.766 1.494 10.397 1.00 98.19 92 ALA A O 1
ATOM 728 N N . ILE A 1 93 ? -3.323 -0.494 9.477 1.00 98.44 93 ILE A N 1
ATOM 729 C CA . ILE A 1 93 ? -2.648 0.008 8.275 1.00 98.44 93 ILE A CA 1
ATOM 730 C C . ILE A 1 93 ? -3.148 -0.722 7.032 1.00 98.44 93 ILE A C 1
ATOM 732 O O . ILE A 1 93 ? -3.644 -1.847 7.097 1.00 98.44 93 ILE A O 1
ATOM 736 N N . VAL A 1 94 ? -2.956 -0.094 5.871 1.00 98.38 94 VAL A N 1
ATOM 737 C CA . VAL A 1 94 ? -3.252 -0.721 4.576 1.00 98.38 94 VAL A CA 1
ATOM 738 C C . VAL A 1 94 ? -1.982 -0.885 3.755 1.00 98.38 94 VAL A C 1
ATOM 740 O O . VAL A 1 94 ? -1.310 0.097 3.416 1.00 98.38 94 VAL A O 1
ATOM 743 N N . LEU A 1 95 ? -1.675 -2.127 3.379 1.00 98.06 95 LEU A N 1
ATOM 744 C CA . LEU A 1 95 ? -0.493 -2.510 2.601 1.00 98.06 95 LEU A CA 1
ATOM 745 C C . LEU A 1 95 ? -0.877 -3.302 1.346 1.00 98.06 95 LEU A C 1
ATOM 747 O O . LEU A 1 95 ? -2.005 -3.751 1.200 1.00 98.06 95 LEU A O 1
ATOM 751 N N . ALA A 1 96 ? 0.057 -3.438 0.401 1.00 97.75 96 ALA A N 1
ATOM 752 C CA . ALA A 1 96 ? -0.162 -4.290 -0.769 1.00 97.75 96 ALA A CA 1
ATOM 753 C C . ALA A 1 96 ? 0.155 -5.743 -0.397 1.00 97.75 96 ALA A C 1
ATOM 755 O O . ALA A 1 96 ? 1.251 -5.998 0.109 1.00 97.75 96 ALA A O 1
ATOM 756 N N . LYS A 1 97 ? -0.742 -6.684 -0.716 1.00 98.00 97 LYS A N 1
ATOM 757 C CA . LYS A 1 97 ? -0.557 -8.112 -0.406 1.00 98.00 97 LYS A CA 1
ATOM 758 C C . LYS A 1 97 ? 0.748 -8.666 -0.967 1.00 98.00 97 LYS A C 1
ATOM 760 O O . LYS A 1 97 ? 1.510 -9.296 -0.247 1.00 98.00 97 LYS A O 1
ATOM 765 N N . ALA A 1 98 ? 1.049 -8.330 -2.222 1.00 97.44 98 ALA A N 1
ATOM 766 C CA . ALA A 1 98 ? 2.265 -8.772 -2.898 1.00 97.44 98 ALA A CA 1
ATOM 767 C C . ALA A 1 98 ? 3.556 -8.448 -2.127 1.00 97.44 98 ALA A C 1
ATOM 769 O O . ALA A 1 98 ? 4.521 -9.198 -2.214 1.00 97.44 98 ALA A O 1
ATOM 770 N N . GLY A 1 99 ? 3.596 -7.333 -1.386 1.00 96.25 99 GLY A N 1
ATOM 771 C CA . GLY A 1 99 ? 4.766 -6.974 -0.583 1.00 96.25 99 GLY A CA 1
ATOM 772 C C . GLY A 1 99 ? 4.952 -7.891 0.626 1.00 96.25 99 GLY A C 1
ATOM 773 O O . GLY A 1 99 ? 6.074 -8.266 0.932 1.00 96.25 99 GLY A O 1
ATOM 774 N N . ILE A 1 100 ? 3.851 -8.287 1.263 1.00 96.75 100 ILE A N 1
ATOM 775 C CA . ILE A 1 100 ? 3.842 -9.209 2.405 1.00 96.75 100 ILE A CA 1
ATOM 776 C C . ILE A 1 100 ? 4.250 -10.605 1.938 1.00 96.75 100 ILE A C 1
ATOM 778 O O . ILE A 1 100 ? 5.179 -11.188 2.488 1.00 96.75 100 ILE A O 1
ATOM 782 N N . SER A 1 101 ? 3.622 -11.097 0.865 1.00 96.44 101 SER A N 1
ATOM 783 C CA . SER A 1 101 ? 3.899 -12.423 0.306 1.00 96.44 101 SER A CA 1
ATOM 784 C C . SER A 1 101 ? 5.348 -12.577 -0.158 1.00 96.44 101 SER A C 1
ATOM 786 O O . SER A 1 101 ? 5.961 -13.605 0.098 1.00 96.44 101 SER A O 1
ATOM 788 N N . ARG A 1 102 ? 5.927 -11.553 -0.799 1.00 95.94 102 ARG A N 1
ATOM 789 C CA . ARG A 1 102 ? 7.330 -11.585 -1.255 1.00 95.94 102 ARG A CA 1
ATOM 790 C C . ARG A 1 102 ? 8.343 -11.582 -0.117 1.00 95.94 102 ARG A C 1
ATOM 792 O O . ARG A 1 102 ? 9.421 -12.133 -0.286 1.00 95.94 102 ARG A O 1
ATOM 799 N N . LEU A 1 103 ? 8.010 -10.937 0.998 1.00 95.62 103 LEU A N 1
ATOM 800 C CA . LEU A 1 103 ? 8.866 -10.883 2.181 1.00 95.62 103 LEU A CA 1
ATOM 801 C C . LEU A 1 103 ? 8.653 -12.079 3.121 1.00 95.62 103 LEU A C 1
ATOM 803 O O . LEU A 1 103 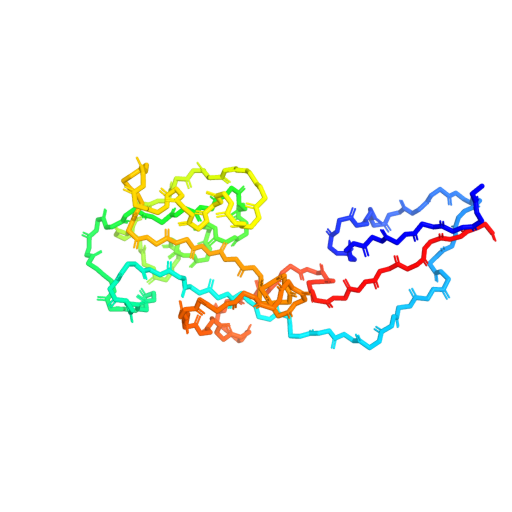? 9.371 -12.193 4.105 1.00 95.62 103 LEU A O 1
ATOM 807 N N . GLY A 1 104 ? 7.676 -12.953 2.842 1.00 96.38 104 GLY A N 1
ATOM 808 C CA . GLY A 1 104 ? 7.371 -14.103 3.695 1.00 96.38 104 GLY A CA 1
ATOM 809 C C . GLY A 1 104 ? 6.928 -13.711 5.106 1.00 96.38 104 GLY A C 1
ATOM 810 O O . GLY A 1 104 ? 7.194 -14.445 6.051 1.00 96.38 104 GLY A O 1
ATOM 811 N N . LEU A 1 105 ? 6.303 -12.539 5.265 1.00 95.12 105 LEU A N 1
ATOM 812 C CA . LEU A 1 105 ? 5.919 -12.037 6.583 1.00 95.12 105 LEU A CA 1
ATOM 813 C C . LEU A 1 105 ? 4.698 -12.789 7.111 1.00 95.12 105 LEU A C 1
ATOM 815 O O . LEU A 1 105 ? 3.645 -12.798 6.4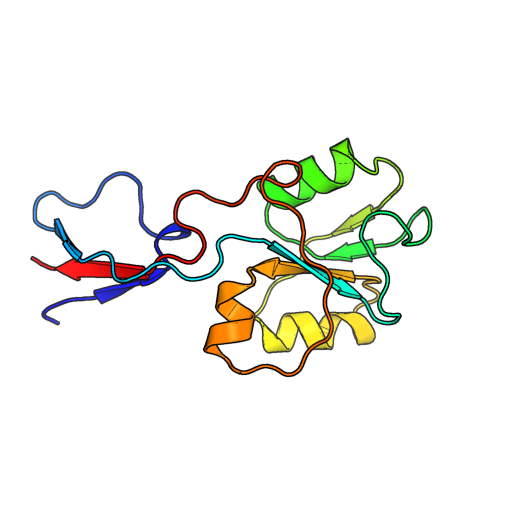67 1.00 95.12 105 LEU A O 1
ATOM 819 N N . ASP A 1 106 ? 4.833 -13.343 8.312 1.00 93.38 106 ASP A N 1
ATOM 820 C CA . ASP A 1 106 ? 3.733 -13.943 9.059 1.00 93.38 106 ASP A CA 1
ATOM 821 C C . ASP A 1 106 ? 2.955 -12.849 9.799 1.00 93.38 106 ASP A C 1
ATOM 823 O O . ASP A 1 106 ? 3.222 -12.506 10.950 1.00 93.38 106 ASP A O 1
ATOM 827 N N . VAL A 1 107 ? 2.040 -12.207 9.075 1.00 93.44 107 VAL A N 1
ATOM 828 C CA . VAL A 1 107 ? 1.159 -11.170 9.610 1.00 93.44 107 VAL A CA 1
ATOM 829 C C . VAL A 1 107 ? -0.273 -11.501 9.239 1.00 93.44 107 VAL A C 1
ATOM 831 O O . VAL A 1 107 ? -0.588 -11.789 8.083 1.00 93.44 107 VAL A O 1
ATOM 834 N N . LYS A 1 108 ? -1.164 -11.432 10.224 1.00 95.25 108 LYS A N 1
ATOM 835 C CA . LYS A 1 108 ? -2.591 -11.611 9.989 1.00 95.25 108 LYS A CA 1
ATOM 836 C C . LYS A 1 108 ? -3.171 -10.371 9.321 1.00 95.25 108 LYS A C 1
ATOM 838 O O . LYS A 1 108 ? -2.886 -9.237 9.705 1.00 95.25 108 LYS A O 1
ATOM 843 N N . PHE A 1 109 ? -3.993 -10.588 8.305 1.00 96.69 109 PHE A N 1
ATOM 844 C CA . PHE A 1 109 ? -4.635 -9.516 7.562 1.00 96.69 109 PHE A CA 1
ATOM 845 C C . PHE A 1 109 ? -5.974 -9.965 6.988 1.00 96.69 109 PHE A C 1
ATOM 847 O O . PHE A 1 109 ? -6.194 -11.147 6.727 1.00 96.69 109 PHE A O 1
ATOM 854 N N . SER A 1 110 ? -6.842 -9.000 6.700 1.00 97.25 110 SER A N 1
ATOM 855 C CA . SER A 1 110 ? -8.018 -9.206 5.854 1.00 97.25 110 SER A CA 1
ATOM 856 C C . SER A 1 110 ? -7.755 -8.677 4.443 1.00 97.25 110 SER A C 1
ATOM 858 O O . SER A 1 110 ? -7.096 -7.652 4.252 1.00 97.25 110 SER A O 1
ATOM 860 N N . ASN A 1 111 ? -8.220 -9.400 3.419 1.00 96.69 111 ASN A N 1
ATOM 861 C CA . ASN A 1 111 ? -8.098 -8.931 2.037 1.00 96.69 111 ASN A CA 1
ATOM 862 C C . ASN A 1 111 ? -9.119 -7.821 1.785 1.00 96.69 111 ASN A C 1
ATOM 864 O O . ASN A 1 111 ? -10.291 -7.985 2.110 1.00 96.69 111 ASN A O 1
ATOM 868 N N . LEU A 1 112 ? -8.695 -6.747 1.120 1.00 97.88 112 LEU A N 1
ATOM 869 C CA . LEU A 1 112 ? -9.614 -5.768 0.552 1.00 97.88 112 LEU A CA 1
ATOM 870 C C . LEU A 1 112 ? -9.990 -6.229 -0.873 1.00 97.88 112 LEU A C 1
ATOM 872 O O . LEU A 1 112 ? -9.090 -6.387 -1.714 1.00 97.88 112 LEU A O 1
ATOM 876 N N . PRO A 1 113 ? -11.274 -6.521 -1.162 1.00 95.44 113 PRO A N 1
ATOM 877 C CA . PRO A 1 113 ? -11.695 -7.047 -2.461 1.00 95.44 113 PRO A CA 1
ATOM 878 C C . PRO A 1 113 ? -11.475 -6.041 -3.595 1.00 95.44 113 PRO A C 1
ATOM 880 O O . PRO A 1 113 ? -11.807 -4.869 -3.460 1.00 95.44 113 PRO A O 1
ATOM 883 N N . ILE A 1 114 ? -10.978 -6.495 -4.750 1.00 93.69 114 ILE A N 1
ATOM 884 C CA . ILE A 1 114 ? -10.638 -5.623 -5.898 1.00 93.69 114 ILE A CA 1
ATOM 885 C C . ILE A 1 114 ? -11.865 -4.883 -6.456 1.00 93.69 114 ILE A C 1
ATOM 887 O O . ILE A 1 114 ? -11.714 -3.782 -6.976 1.00 93.69 114 ILE A O 1
ATOM 891 N N . GLY A 1 115 ? -13.062 -5.469 -6.344 1.00 92.69 115 GLY A N 1
ATOM 892 C CA . GLY A 1 115 ? -14.315 -4.855 -6.802 1.00 92.69 115 GLY A CA 1
ATOM 893 C C . GLY A 1 115 ? -14.826 -3.716 -5.913 1.00 92.69 115 GLY A C 1
ATOM 894 O O . GLY A 1 115 ? -15.670 -2.941 -6.348 1.00 92.69 115 GLY A O 1
ATOM 895 N N . GLU A 1 116 ? -14.303 -3.593 -4.693 1.00 93.94 116 GLU A N 1
ATOM 896 C CA . GLU A 1 116 ? -14.710 -2.567 -3.723 1.00 93.94 116 GLU A CA 1
ATOM 897 C C . GLU A 1 116 ? -13.563 -1.621 -3.355 1.00 93.94 116 GLU A C 1
ATOM 899 O O . GLU A 1 116 ? -13.782 -0.455 -3.030 1.00 93.94 116 GLU A O 1
ATOM 904 N N . PHE A 1 117 ? -12.334 -2.130 -3.407 1.00 97.69 117 PHE A N 1
ATOM 905 C CA . PHE A 1 117 ? -11.112 -1.423 -3.074 1.00 97.69 117 PHE A CA 1
ATOM 906 C C . PHE A 1 117 ? -10.108 -1.574 -4.217 1.00 97.69 117 PHE A C 1
ATOM 908 O O . PHE A 1 117 ? -9.261 -2.472 -4.254 1.00 97.69 117 PHE A O 1
ATOM 915 N N . PHE A 1 118 ? -10.215 -0.668 -5.182 1.00 97.69 118 PHE A N 1
ATOM 916 C CA . PHE A 1 118 ? -9.475 -0.714 -6.429 1.00 97.69 118 PHE A CA 1
ATOM 917 C C . PHE A 1 118 ? -7.974 -0.521 -6.184 1.00 97.69 118 PHE A C 1
ATOM 919 O O . PHE A 1 118 ? -7.578 0.491 -5.583 1.00 97.69 118 PHE A O 1
ATOM 926 N N . PRO A 1 119 ? -7.122 -1.457 -6.640 1.00 97.56 119 PRO A N 1
ATOM 927 C CA . PRO A 1 119 ? -5.682 -1.399 -6.437 1.00 97.56 119 PRO A CA 1
ATOM 928 C C . PRO A 1 119 ? -5.026 -0.324 -7.309 1.00 97.56 119 PRO A C 1
ATOM 930 O O . PRO A 1 119 ? -5.620 0.209 -8.243 1.00 97.56 119 PRO A O 1
ATOM 933 N N . SER A 1 120 ? -3.762 -0.010 -7.019 1.00 96.88 120 SER A N 1
ATOM 934 C CA . SER A 1 120 ? -2.977 0.852 -7.911 1.00 96.88 120 SER A CA 1
ATOM 935 C C . SER A 1 120 ? -2.762 0.160 -9.264 1.00 96.88 120 SER A C 1
ATOM 937 O O . SER A 1 120 ? -2.562 -1.065 -9.275 1.00 96.88 120 SER A O 1
ATOM 939 N N . PRO A 1 121 ? -2.700 0.902 -10.388 1.00 96.38 121 PRO A N 1
ATOM 940 C CA . PRO A 1 121 ? -2.182 0.367 -11.643 1.00 96.38 121 PRO A CA 1
ATOM 941 C C . PRO A 1 121 ? -0.842 -0.337 -11.407 1.00 96.38 121 PRO A C 1
ATOM 943 O O . PRO A 1 121 ? -0.012 0.143 -10.636 1.00 96.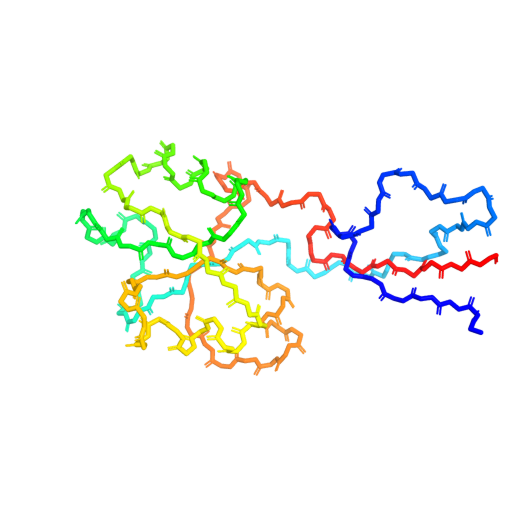38 121 PRO A O 1
ATOM 946 N N . GLY A 1 122 ? -0.670 -1.531 -11.978 1.00 96.75 122 GLY A N 1
ATOM 947 C CA . GLY A 1 122 ? 0.554 -2.318 -11.805 1.00 96.75 122 GLY A CA 1
ATOM 948 C C . GLY A 1 122 ? 0.789 -2.917 -10.409 1.00 96.75 122 GLY A C 1
ATOM 949 O O . GLY A 1 122 ? 1.799 -3.585 -10.206 1.00 96.75 122 GLY A O 1
ATOM 950 N N . GLN A 1 123 ? -0.102 -2.749 -9.423 1.00 98.25 123 GLN A N 1
ATOM 951 C CA . GLN A 1 123 ? 0.111 -3.347 -8.099 1.00 98.25 123 GLN A CA 1
ATOM 952 C C . GLN A 1 123 ? 0.236 -4.875 -8.192 1.00 98.25 123 GLN A C 1
ATOM 954 O O . GLN A 1 123 ? -0.567 -5.528 -8.858 1.00 98.25 123 GLN A O 1
ATOM 959 N N . GLY A 1 124 ? 1.253 -5.441 -7.543 1.00 97.56 124 GLY A N 1
ATOM 960 C CA . GLY A 1 124 ? 1.559 -6.873 -7.610 1.00 97.56 124 GLY A CA 1
ATOM 961 C C . GLY A 1 124 ? 2.391 -7.287 -8.826 1.00 97.56 124 GLY A C 1
ATOM 962 O O . GLY A 1 124 ? 3.016 -8.342 -8.781 1.00 97.56 124 GLY A O 1
ATOM 963 N N . ALA A 1 125 ? 2.506 -6.458 -9.867 1.00 98.38 125 ALA A N 1
ATOM 964 C CA . ALA A 1 125 ? 3.432 -6.705 -10.972 1.00 98.38 125 ALA A CA 1
ATOM 965 C C . ALA A 1 125 ? 4.830 -6.156 -10.651 1.00 98.38 125 ALA A C 1
ATOM 967 O O . ALA A 1 125 ? 4.982 -5.164 -9.929 1.00 98.38 125 ALA A O 1
ATOM 968 N N . LEU A 1 126 ? 5.846 -6.814 -11.202 1.00 98.31 126 LEU A N 1
ATOM 969 C CA . LEU A 1 126 ? 7.181 -6.240 -11.355 1.00 98.31 126 LEU A CA 1
ATOM 970 C C . LEU A 1 126 ? 7.345 -5.740 -12.791 1.00 98.31 126 LEU A C 1
ATOM 972 O O . LEU A 1 126 ? 6.598 -6.142 -13.681 1.00 98.31 126 LEU A O 1
ATOM 976 N N . ALA A 1 127 ? 8.317 -4.867 -12.997 1.00 98.25 127 ALA A N 1
ATOM 977 C CA . ALA A 1 127 ? 8.706 -4.349 -14.294 1.00 98.25 127 ALA A CA 1
ATOM 978 C C . ALA A 1 127 ? 10.218 -4.481 -14.438 1.00 98.25 127 ALA A C 1
ATOM 980 O O . ALA A 1 127 ? 10.956 -3.973 -13.593 1.00 98.25 127 ALA A O 1
ATOM 981 N N . ILE A 1 128 ? 10.660 -5.158 -15.493 1.00 98.19 128 ILE A N 1
ATOM 982 C CA . ILE A 1 128 ? 12.063 -5.189 -15.893 1.00 98.19 128 ILE A CA 1
ATOM 983 C C . ILE A 1 128 ? 12.231 -4.142 -16.989 1.00 98.19 128 ILE A C 1
ATOM 985 O O . ILE A 1 128 ? 11.613 -4.254 -18.048 1.00 98.19 128 ILE A O 1
ATOM 989 N N . VAL A 1 129 ? 13.028 -3.113 -16.709 1.00 97.88 129 VAL A N 1
ATOM 990 C CA . VAL A 1 129 ? 13.318 -2.010 -17.632 1.00 97.88 129 VAL A CA 1
ATOM 991 C C . VAL A 1 129 ? 14.753 -2.149 -18.122 1.00 97.88 129 VAL A C 1
ATOM 993 O O . VAL A 1 129 ? 15.655 -2.334 -17.307 1.00 97.88 129 VAL A O 1
ATOM 996 N N . ALA A 1 130 ? 14.963 -2.069 -19.432 1.00 97.25 130 ALA A N 1
ATOM 997 C CA . ALA A 1 130 ? 16.270 -2.221 -20.073 1.00 97.25 130 ALA A CA 1
ATOM 998 C C . ALA A 1 130 ? 16.433 -1.211 -21.220 1.00 97.25 130 ALA A C 1
ATOM 1000 O O . ALA A 1 130 ? 15.506 -0.447 -21.499 1.00 97.25 130 ALA A O 1
ATOM 1001 N N . ARG A 1 131 ? 17.617 -1.194 -21.835 1.00 93.06 131 ARG A N 1
ATOM 1002 C CA . ARG A 1 131 ? 17.920 -0.424 -23.051 1.00 93.06 131 ARG A CA 1
ATOM 1003 C C . ARG A 1 131 ? 17.681 -1.263 -24.296 1.00 93.06 131 ARG A C 1
ATOM 1005 O O . ARG A 1 131 ? 17.927 -2.486 -24.208 1.00 93.06 131 ARG A O 1
#

Sequence (131 aa):
MDFAVHSMKDVPSRLAENLILACVPKRESPNDVFISTQEKTLENIESGAVIGTSSLRRAVQIKRKRPDLVVKPIRGNIETRIKKIDEENYNAIVLAKAGISRLGLDVKFSNLPIGEFFPSPGQGALAIVAR

pLDDT: mean 96.31, std 3.24, range [73.25, 98.62]

Foldseek 3Di:
DFKDKAQPLPDDPDDDPQKDQPDKPDFDQLWKWKAFPVLDDLVGDDFQAEEEDPDPLQVVLSCVVHVRYHYDYDDDQPVVSNVCNVVVRHRIYIDQPLSCVVVVPPGRIGTDDCVRRPGRVSRRIMTMMGD

Secondary structure (DSSP, 8-state):
--EEEEEGGGS-SS--TT-EEEE-PPP----EEEEETT---TTTSPTT-EEE---HHHHHHHHHH-TTSEEE---S-HHHHHHHHHHTT-SEEEEEHHHHHHHT-----EEPPTTTSPPPTTTT-EEEEE-